Protein AF-W9NCT8-F1 (afdb_monomer_lite)

Structure (mmCIF, N/CA/C/O backbone):
data_AF-W9NCT8-F1
#
_entry.id   AF-W9NCT8-F1
#
loop_
_atom_site.group_PDB
_atom_site.id
_atom_site.type_symbol
_atom_site.label_atom_id
_atom_site.label_alt_id
_atom_site.label_comp_id
_atom_site.label_asym_id
_atom_site.label_entity_id
_atom_site.label_seq_id
_atom_site.pdbx_PDB_ins_code
_atom_site.Cartn_x
_atom_site.Cartn_y
_atom_site.Cartn_z
_atom_site.occupancy
_atom_site.B_iso_or_equiv
_atom_site.auth_seq_id
_atom_site.auth_comp_id
_atom_site.auth_asym_id
_atom_site.auth_atom_id
_atom_site.pdbx_PDB_model_num
ATOM 1 N N . MET A 1 1 ? -13.611 3.156 30.804 1.00 74.44 1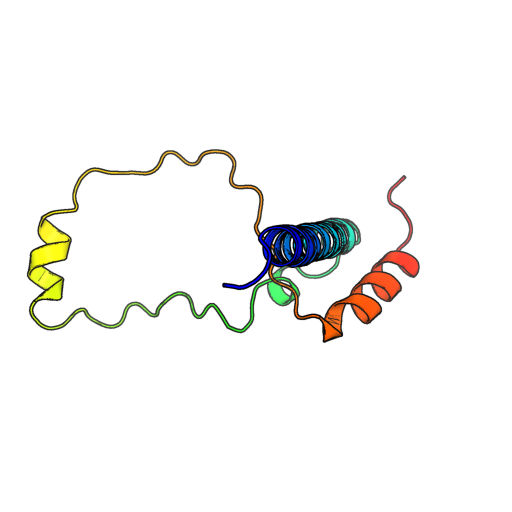 MET A N 1
ATOM 2 C CA . MET A 1 1 ? -13.771 3.847 29.507 1.00 74.44 1 MET A CA 1
ATOM 3 C C . MET A 1 1 ? -12.382 4.184 29.004 1.00 74.44 1 MET A C 1
ATOM 5 O O . MET A 1 1 ? -11.636 4.785 29.766 1.00 74.44 1 MET A O 1
ATOM 9 N N . LEU A 1 2 ? -11.988 3.711 27.817 1.00 63.84 2 LEU A N 1
ATOM 10 C CA . LEU A 1 2 ? -10.675 4.055 27.258 1.00 63.84 2 LEU A CA 1
ATOM 11 C C . LEU A 1 2 ? -10.630 5.568 26.955 1.00 63.84 2 LEU A C 1
ATOM 13 O O . LEU A 1 2 ? -11.644 6.102 26.501 1.00 63.84 2 LEU A O 1
ATOM 17 N N . PRO A 1 3 ? -9.496 6.255 27.175 1.00 75.81 3 PRO A N 1
ATOM 18 C CA . PRO A 1 3 ? -9.333 7.656 26.797 1.00 75.81 3 PRO A CA 1
ATOM 19 C C . PRO A 1 3 ? -9.600 7.884 25.303 1.00 75.81 3 PRO A C 1
ATOM 21 O O . PRO A 1 3 ? -9.041 7.186 24.458 1.00 75.81 3 PRO A O 1
ATOM 24 N N . SER A 1 4 ? -10.403 8.896 24.968 1.00 67.69 4 SER A N 1
ATOM 25 C CA . SER A 1 4 ? -10.737 9.276 23.584 1.00 67.69 4 SER A CA 1
ATOM 26 C C . SER A 1 4 ? -9.500 9.599 22.733 1.00 67.69 4 SER A C 1
ATOM 28 O O . SER A 1 4 ? -9.498 9.387 21.523 1.00 67.69 4 SER A O 1
ATOM 30 N N . SER A 1 5 ? -8.420 10.060 23.370 1.00 71.38 5 SER A N 1
ATOM 31 C CA . SER A 1 5 ? -7.132 10.332 22.728 1.00 71.38 5 SER A CA 1
ATOM 32 C C . SER A 1 5 ? -6.468 9.078 22.147 1.00 71.38 5 SER A C 1
ATOM 34 O O . SER A 1 5 ? -5.871 9.158 21.079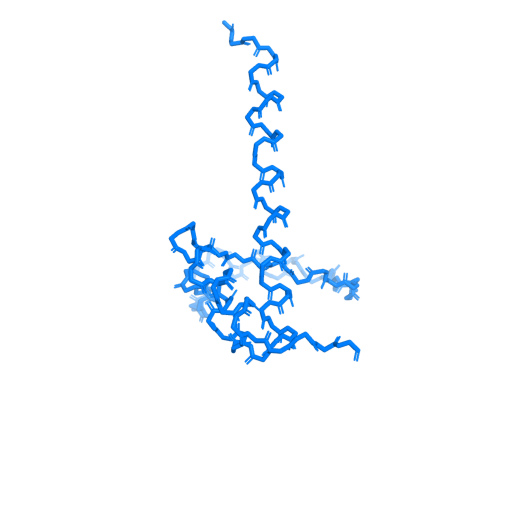 1.00 71.38 5 SER A O 1
ATOM 36 N N . LEU A 1 6 ? -6.610 7.907 22.783 1.00 69.75 6 LEU A N 1
ATOM 37 C CA . LEU A 1 6 ? -6.050 6.652 22.260 1.00 69.75 6 LEU A CA 1
ATOM 38 C C . LEU A 1 6 ? -6.753 6.202 20.975 1.00 69.75 6 LEU A C 1
ATOM 40 O O . LEU A 1 6 ? -6.102 5.684 20.071 1.00 69.75 6 LEU A O 1
ATOM 44 N N . PHE A 1 7 ? -8.066 6.437 20.875 1.00 69.62 7 PHE A N 1
ATOM 45 C CA . PHE A 1 7 ? -8.825 6.162 19.654 1.00 69.62 7 PHE A CA 1
ATOM 46 C C . PHE A 1 7 ? -8.361 7.046 18.495 1.00 69.62 7 PHE A C 1
ATOM 48 O O . PHE A 1 7 ? -8.163 6.538 17.396 1.00 69.62 7 PHE A O 1
ATOM 55 N N . SER A 1 8 ? -8.109 8.333 18.757 1.00 83.31 8 SER A N 1
ATOM 56 C CA . SER A 1 8 ? -7.591 9.265 17.749 1.00 83.31 8 SER A CA 1
ATOM 57 C C . SER A 1 8 ? -6.201 8.868 17.248 1.00 83.31 8 SER A C 1
ATOM 59 O O . SER A 1 8 ? -5.960 8.905 16.048 1.00 83.31 8 SER A O 1
ATOM 61 N N . ILE A 1 9 ? -5.294 8.456 18.143 1.00 88.25 9 ILE A N 1
ATOM 62 C CA . ILE A 1 9 ? -3.926 8.066 17.760 1.00 88.25 9 ILE A CA 1
ATOM 63 C C . ILE A 1 9 ? -3.943 6.785 16.925 1.00 88.25 9 ILE A C 1
ATOM 65 O O . ILE A 1 9 ? -3.273 6.696 15.899 1.00 88.25 9 ILE A O 1
ATOM 69 N N . TYR A 1 10 ? -4.721 5.784 17.344 1.00 87.62 10 TYR A N 1
ATOM 70 C CA . TYR A 1 10 ? -4.827 4.537 16.592 1.00 87.62 10 TYR A CA 1
ATOM 71 C C . TYR A 1 10 ? -5.487 4.745 15.223 1.00 87.62 10 TYR A C 1
ATOM 73 O O . TYR A 1 10 ? -5.059 4.150 14.235 1.00 87.62 10 TYR A O 1
ATOM 81 N N . GLN A 1 11 ? -6.505 5.606 15.150 1.00 88.00 11 GLN A N 1
ATOM 82 C CA . GLN A 1 11 ? -7.127 5.981 13.886 1.00 88.00 11 GLN A CA 1
ATOM 83 C C . GLN A 1 11 ? -6.125 6.676 12.959 1.00 88.00 11 GLN A C 1
ATOM 85 O O . GLN A 1 11 ? -5.987 6.264 11.812 1.00 88.00 11 GLN A O 1
ATOM 90 N N . GLN A 1 12 ? -5.379 7.656 13.469 1.00 89.88 12 GLN A N 1
ATOM 91 C CA . GLN A 1 12 ? -4.352 8.349 12.698 1.00 89.88 12 GLN A CA 1
ATOM 92 C C . GLN A 1 12 ? -3.287 7.374 12.180 1.00 89.88 12 GLN A C 1
ATOM 94 O O . GLN A 1 12 ? -2.965 7.384 10.999 1.00 89.88 12 GLN A O 1
ATOM 99 N N . TYR A 1 13 ? -2.822 6.442 13.018 1.00 91.81 13 TYR A N 1
ATOM 100 C CA . TYR A 1 13 ? -1.912 5.379 12.586 1.00 91.81 13 TYR A CA 1
ATOM 101 C C . TYR A 1 13 ? -2.467 4.568 11.400 1.00 91.81 13 TYR A C 1
ATOM 103 O O . TYR A 1 13 ? -1.729 4.235 10.469 1.00 91.81 13 TYR A O 1
ATOM 111 N N . LYS A 1 14 ? -3.767 4.239 11.411 1.00 90.00 14 LYS A N 1
ATOM 112 C CA . LYS A 1 14 ? -4.422 3.517 10.310 1.00 90.00 14 LYS A CA 1
ATOM 113 C C . LYS A 1 14 ? -4.481 4.358 9.035 1.00 90.00 14 LYS A C 1
ATOM 115 O O . LYS A 1 14 ? -4.164 3.833 7.972 1.00 90.00 14 LYS A O 1
ATOM 120 N N . GLU A 1 15 ? -4.845 5.630 9.149 1.00 89.69 15 GLU A N 1
ATOM 121 C CA . GLU A 1 15 ? -4.922 6.569 8.023 1.00 89.69 15 GLU A CA 1
ATOM 122 C C 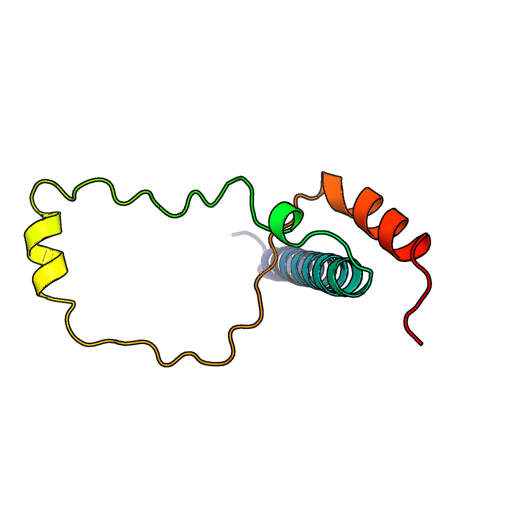. GLU A 1 15 ? -3.544 6.821 7.390 1.00 89.69 15 GLU A C 1
ATOM 124 O O . GLU A 1 15 ? -3.397 6.763 6.165 1.00 89.69 15 GLU A O 1
ATOM 129 N N . ASP A 1 16 ? -2.515 7.004 8.216 1.00 89.75 16 ASP A N 1
ATOM 130 C CA . ASP A 1 16 ? -1.133 7.173 7.767 1.00 89.75 16 ASP A CA 1
ATOM 131 C C . ASP A 1 16 ? -0.628 5.904 7.060 1.00 89.75 16 ASP A C 1
ATOM 133 O O . ASP A 1 16 ? -0.030 5.974 5.983 1.00 89.75 16 ASP A O 1
ATOM 137 N N . THR A 1 17 ? -0.932 4.721 7.610 1.00 91.75 17 THR A N 1
ATOM 138 C CA . THR A 1 17 ? -0.561 3.434 6.994 1.00 91.75 17 THR A CA 1
ATOM 139 C C . THR A 1 17 ? -1.231 3.245 5.631 1.00 91.75 17 THR A C 1
ATOM 141 O O . THR A 1 17 ? -0.574 2.831 4.672 1.00 91.75 17 THR A O 1
ATOM 144 N N . ASP A 1 18 ? -2.521 3.566 5.522 1.00 89.12 18 ASP A N 1
ATOM 145 C CA . ASP A 1 18 ? -3.272 3.474 4.266 1.00 89.12 18 ASP A CA 1
ATOM 146 C C . ASP A 1 18 ? -2.730 4.465 3.216 1.00 89.12 18 ASP A C 1
ATOM 148 O O . ASP A 1 18 ? -2.668 4.144 2.023 1.00 89.12 18 ASP A O 1
ATOM 152 N N . SER A 1 19 ? -2.275 5.643 3.653 1.00 90.44 19 SER A N 1
ATOM 153 C CA . SER A 1 19 ? -1.649 6.654 2.792 1.00 90.44 19 SER A CA 1
ATOM 154 C C . SER A 1 19 ? -0.309 6.173 2.229 1.00 90.44 19 SER A C 1
ATOM 156 O O . SER A 1 19 ? -0.086 6.249 1.018 1.00 90.44 19 SER A O 1
ATOM 158 N N . VAL A 1 20 ? 0.557 5.601 3.076 1.00 91.94 20 VAL A N 1
ATOM 159 C CA . VAL A 1 20 ? 1.844 5.021 2.651 1.00 91.94 20 VAL A CA 1
ATOM 160 C C . VAL A 1 20 ? 1.629 3.853 1.689 1.00 91.94 20 VAL A C 1
ATOM 162 O O . VAL A 1 20 ? 2.275 3.798 0.642 1.00 91.94 20 VAL A O 1
ATOM 165 N N . ALA A 1 21 ? 0.688 2.952 1.989 1.00 91.12 21 ALA A N 1
ATOM 166 C CA . ALA A 1 21 ? 0.342 1.852 1.091 1.00 91.12 21 ALA A CA 1
ATOM 167 C C . ALA A 1 21 ? -0.116 2.376 -0.279 1.00 91.12 21 ALA A C 1
ATOM 169 O O . ALA A 1 21 ? 0.367 1.934 -1.321 1.00 91.12 21 ALA A O 1
ATOM 170 N N . SER A 1 22 ? -1.010 3.366 -0.289 1.00 90.12 22 SER A N 1
ATOM 171 C CA . SER A 1 22 ? -1.536 3.953 -1.525 1.00 90.12 22 SER A CA 1
ATOM 172 C C . SER A 1 22 ? -0.440 4.605 -2.369 1.00 90.12 22 SER A C 1
ATOM 174 O O . SER A 1 22 ? -0.432 4.441 -3.594 1.00 90.12 22 SER A O 1
ATOM 176 N N . TRP A 1 23 ? 0.506 5.300 -1.729 1.00 92.38 23 TRP A N 1
ATOM 177 C CA . TRP A 1 23 ? 1.660 5.888 -2.404 1.00 92.38 23 TRP A CA 1
ATOM 178 C C . TRP A 1 23 ? 2.588 4.818 -2.986 1.00 92.38 23 TRP A C 1
ATOM 180 O O . TRP A 1 23 ? 2.935 4.904 -4.165 1.00 92.38 23 TRP A O 1
ATOM 190 N N . LEU A 1 24 ? 2.930 3.780 -2.213 1.00 92.56 24 LEU A N 1
ATOM 191 C CA . LEU A 1 24 ? 3.783 2.681 -2.675 1.00 92.56 24 LEU A CA 1
ATOM 192 C C . LEU A 1 24 ? 3.184 1.972 -3.891 1.00 92.56 24 LEU A C 1
ATOM 194 O O . LEU A 1 24 ? 3.865 1.821 -4.900 1.00 92.56 24 LEU A O 1
ATOM 198 N N . ALA A 1 25 ? 1.905 1.589 -3.846 1.00 90.69 25 ALA A N 1
ATOM 199 C CA . ALA A 1 25 ? 1.272 0.935 -4.992 1.00 90.69 25 ALA A CA 1
ATOM 200 C C . ALA A 1 25 ? 1.190 1.846 -6.217 1.00 90.69 25 ALA A C 1
ATOM 202 O O . ALA A 1 25 ? 1.493 1.406 -7.325 1.00 90.69 25 ALA A O 1
ATOM 203 N N . SER A 1 26 ? 0.779 3.105 -6.041 1.00 89.44 26 SER A N 1
ATOM 204 C CA . SER A 1 26 ? 0.636 4.035 -7.168 1.00 89.44 26 SER A CA 1
ATOM 205 C C . SER A 1 26 ? 1.981 4.304 -7.839 1.00 89.44 26 SER A C 1
ATOM 207 O O . SER A 1 26 ? 2.072 4.292 -9.066 1.00 89.44 26 SER A O 1
ATOM 209 N N . THR A 1 27 ? 3.027 4.485 -7.034 1.00 91.62 27 THR A N 1
ATOM 210 C CA . THR A 1 27 ? 4.381 4.766 -7.517 1.00 91.62 27 THR A CA 1
ATOM 211 C C . THR A 1 27 ? 4.990 3.531 -8.161 1.00 91.62 27 THR A C 1
ATOM 213 O O . THR A 1 27 ? 5.434 3.603 -9.300 1.00 91.62 27 THR A O 1
ATOM 216 N N . ALA A 1 28 ? 4.923 2.366 -7.511 1.00 90.38 28 ALA A N 1
ATOM 217 C CA . ALA A 1 28 ? 5.418 1.124 -8.096 1.00 90.38 28 ALA A CA 1
ATOM 218 C C . ALA A 1 28 ? 4.724 0.811 -9.427 1.00 90.38 28 ALA A C 1
ATOM 220 O O . ALA A 1 28 ? 5.386 0.450 -10.398 1.00 90.38 28 ALA A O 1
ATOM 221 N N . LYS A 1 29 ? 3.404 1.020 -9.512 1.00 89.19 29 LYS A N 1
ATOM 222 C CA . LYS A 1 29 ? 2.650 0.885 -10.763 1.00 89.19 29 LYS A CA 1
ATOM 223 C C . LYS A 1 29 ? 3.160 1.840 -11.846 1.00 89.19 29 LYS A C 1
ATOM 225 O O . LYS A 1 29 ? 3.317 1.414 -12.987 1.00 89.19 29 LYS A O 1
ATOM 230 N N . ALA A 1 30 ? 3.429 3.104 -11.511 1.00 88.12 30 ALA A N 1
ATOM 231 C CA . ALA A 1 30 ? 4.020 4.063 -12.447 1.00 88.12 30 ALA A CA 1
ATOM 232 C C . ALA A 1 30 ? 5.422 3.627 -12.910 1.00 88.12 30 ALA A C 1
ATOM 234 O O . ALA A 1 30 ? 5.765 3.792 -14.076 1.00 88.12 30 ALA A O 1
ATOM 235 N N . CYS A 1 31 ? 6.185 2.978 -12.031 1.00 89.12 31 CYS A N 1
ATOM 236 C CA . CYS A 1 31 ? 7.491 2.388 -12.319 1.00 89.12 31 CYS A CA 1
ATOM 237 C C . CYS A 1 31 ? 7.429 1.0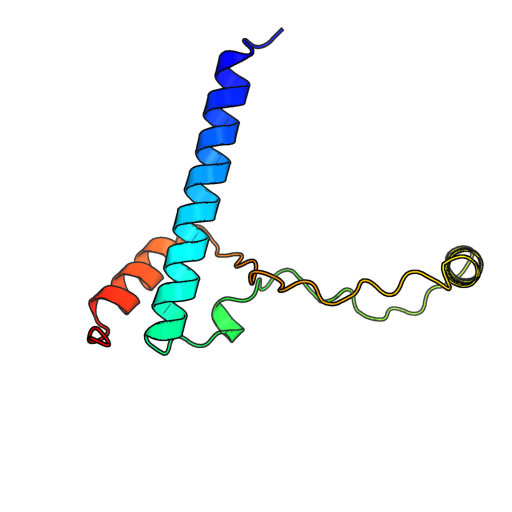60 -13.105 1.00 89.12 31 CYS A C 1
ATOM 239 O O . CYS A 1 31 ? 8.465 0.447 -13.355 1.00 89.12 31 CYS A O 1
ATOM 241 N N . GLY A 1 32 ? 6.235 0.598 -13.497 1.00 88.56 32 GLY A N 1
ATOM 242 C CA . GLY A 1 32 ? 6.045 -0.619 -14.291 1.00 88.56 32 GLY A CA 1
ATOM 243 C C . GLY A 1 32 ? 5.810 -1.895 -13.477 1.00 88.56 32 GLY A C 1
ATOM 244 O O . GLY A 1 32 ? 5.844 -2.988 -14.041 1.00 88.56 32 GLY A O 1
ATOM 245 N N . TYR A 1 33 ? 5.554 -1.788 -12.170 1.00 86.88 33 TYR A N 1
ATOM 246 C CA . TYR A 1 33 ? 5.181 -2.936 -11.346 1.00 86.88 33 TYR A CA 1
ATOM 247 C C . TYR A 1 33 ? 3.807 -3.488 -11.774 1.00 86.88 33 TYR A C 1
ATOM 249 O O . TYR A 1 33 ? 2.863 -2.709 -11.962 1.00 86.88 33 TYR A O 1
ATOM 257 N N . PRO A 1 34 ? 3.650 -4.816 -11.920 1.00 82.50 34 PRO A N 1
ATOM 258 C CA . PRO A 1 34 ? 2.407 -5.416 -12.391 1.00 82.50 34 PRO A CA 1
ATOM 259 C C . PRO A 1 34 ? 1.262 -5.160 -11.407 1.00 82.50 34 PRO A C 1
ATOM 261 O O . PRO A 1 34 ? 1.318 -5.535 -10.236 1.00 82.50 34 PRO A O 1
ATOM 264 N N . SER A 1 35 ? 0.175 -4.565 -11.901 1.00 75.69 35 SER A N 1
ATOM 265 C CA . SER A 1 35 ? -0.986 -4.224 -11.074 1.00 75.69 35 SER A CA 1
ATOM 266 C C . SER A 1 35 ? -1.708 -5.440 -10.499 1.00 75.69 35 SER A C 1
ATOM 268 O O . SER A 1 35 ? -2.372 -5.297 -9.481 1.00 75.69 35 SER A O 1
ATOM 270 N N . ASP A 1 36 ? -1.575 -6.614 -11.122 1.00 75.12 36 ASP A N 1
ATOM 271 C CA . ASP A 1 36 ? -2.177 -7.867 -10.646 1.00 75.12 36 ASP A CA 1
ATOM 272 C C . ASP A 1 36 ? -1.640 -8.255 -9.257 1.00 75.12 36 ASP A C 1
ATOM 274 O O . ASP A 1 36 ? -2.399 -8.654 -8.377 1.00 75.12 36 ASP A O 1
ATOM 278 N N . LEU A 1 37 ? -0.353 -7.986 -9.004 1.00 72.19 37 LEU A N 1
ATOM 279 C CA . LEU A 1 37 ? 0.291 -8.212 -7.705 1.00 72.19 37 LEU A CA 1
ATOM 280 C C . LEU A 1 37 ? -0.071 -7.155 -6.650 1.00 72.19 37 LEU A C 1
ATOM 282 O O . LEU A 1 37 ? 0.137 -7.376 -5.461 1.00 72.19 37 LEU A O 1
ATOM 286 N N . LEU A 1 38 ? -0.613 -6.010 -7.073 1.00 72.62 38 LEU A N 1
ATOM 287 C CA . LEU A 1 38 ? -1.088 -4.934 -6.194 1.00 72.62 38 LEU A CA 1
ATOM 288 C C . LEU A 1 38 ? -2.582 -5.067 -5.868 1.00 72.62 38 LEU A C 1
ATOM 290 O O . LEU A 1 38 ? -3.132 -4.247 -5.125 1.00 72.62 38 LEU A O 1
ATOM 294 N N . THR A 1 39 ? -3.252 -6.074 -6.439 1.00 63.22 39 THR A N 1
ATOM 295 C CA . THR A 1 39 ? -4.620 -6.421 -6.067 1.00 63.22 39 THR A CA 1
ATOM 296 C C . THR A 1 39 ? -4.614 -7.387 -4.884 1.00 63.22 39 THR A C 1
ATOM 298 O O . THR A 1 39 ? -3.759 -8.269 -4.790 1.00 63.22 39 THR A O 1
ATOM 301 N N . PRO A 1 40 ? -5.561 -7.247 -3.946 1.00 58.22 40 PRO A N 1
ATOM 302 C CA . PRO A 1 40 ? -5.618 -8.128 -2.796 1.00 58.22 40 PRO A CA 1
ATOM 303 C C . PRO A 1 40 ? -5.841 -9.575 -3.242 1.00 58.22 40 PRO A C 1
ATOM 305 O O . PRO A 1 40 ? -6.934 -9.925 -3.683 1.00 58.22 40 PRO A O 1
ATOM 308 N N . THR A 1 41 ? -4.873 -10.454 -2.968 1.00 48.84 41 THR A N 1
ATOM 309 C CA . THR A 1 41 ? -4.990 -11.924 -3.100 1.00 48.84 41 THR A CA 1
ATOM 310 C C . THR A 1 41 ? -6.085 -12.531 -2.192 1.00 48.84 41 THR A C 1
ATOM 312 O O . THR A 1 41 ? -6.256 -13.742 -2.121 1.00 48.84 41 THR A O 1
ATOM 315 N N . GLY A 1 42 ? -6.854 -11.700 -1.480 1.00 47.09 42 GLY A N 1
ATOM 316 C CA . GLY A 1 42 ? -7.938 -12.092 -0.580 1.00 47.09 42 GLY A CA 1
ATOM 317 C C . GLY A 1 42 ? -9.312 -11.509 -0.915 1.00 47.09 42 GLY A C 1
ATOM 318 O O . GLY A 1 42 ? -10.295 -11.955 -0.325 1.00 47.09 42 GLY A O 1
ATOM 319 N N . ILE A 1 43 ? -9.438 -10.575 -1.871 1.00 47.22 43 ILE A N 1
ATOM 320 C CA . ILE A 1 43 ? -10.754 -10.297 -2.459 1.00 47.22 43 ILE A CA 1
ATOM 321 C C . ILE A 1 43 ? -10.889 -11.272 -3.616 1.00 47.22 43 ILE A C 1
ATOM 323 O O . ILE A 1 43 ? -10.754 -10.916 -4.782 1.00 47.22 43 ILE A O 1
ATOM 327 N N . GLN A 1 44 ? -11.202 -12.526 -3.276 1.00 42.88 44 GLN A N 1
ATOM 328 C CA . GLN A 1 44 ? -12.069 -13.284 -4.162 1.00 42.88 44 GLN A CA 1
ATOM 329 C C . GLN A 1 44 ? -13.238 -12.340 -4.435 1.00 42.88 44 GLN A C 1
ATOM 331 O O . GLN A 1 44 ? -14.012 -12.024 -3.523 1.00 42.88 44 GLN A O 1
ATOM 336 N N . THR A 1 45 ? -13.320 -11.811 -5.659 1.00 46.34 45 THR A N 1
ATOM 337 C CA . THR A 1 45 ? -14.585 -11.334 -6.203 1.00 46.34 45 THR A CA 1
ATOM 338 C C . THR A 1 45 ? -15.571 -12.398 -5.782 1.00 46.34 45 THR A C 1
ATOM 340 O O . THR A 1 45 ? -15.353 -13.565 -6.104 1.00 46.34 45 THR A O 1
ATOM 343 N N . LYS A 1 46 ? -16.514 -12.050 -4.891 1.00 48.53 46 LYS A N 1
ATOM 344 C CA . LYS A 1 46 ? -17.432 -13.035 -4.321 1.00 48.53 46 LYS A CA 1
ATOM 345 C C . LYS A 1 46 ? -17.957 -13.812 -5.507 1.00 48.53 46 LYS A C 1
ATOM 347 O O . LYS A 1 46 ? -18.663 -13.231 -6.335 1.00 48.53 46 LYS A O 1
ATOM 352 N N . GLY A 1 47 ? -17.504 -15.063 -5.629 1.00 40.75 47 GLY A N 1
ATOM 353 C CA . GLY A 1 47 ? -17.848 -15.894 -6.761 1.00 40.75 47 GLY A CA 1
ATOM 354 C C . GLY A 1 47 ? -19.354 -15.829 -6.874 1.00 40.75 47 GLY A C 1
ATOM 355 O O . GLY A 1 47 ? -20.049 -15.750 -5.855 1.00 40.75 47 GLY A O 1
ATOM 356 N N . THR A 1 48 ? -19.848 -15.783 -8.101 1.00 55.56 48 THR A N 1
ATOM 357 C CA . THR A 1 48 ? -21.266 -15.800 -8.454 1.00 55.56 48 THR A CA 1
ATOM 358 C C . THR A 1 48 ? -21.889 -17.144 -8.048 1.00 55.56 48 THR A C 1
ATOM 360 O O . THR A 1 48 ? -22.439 -17.893 -8.847 1.00 55.56 48 THR A O 1
ATOM 363 N N . GLY A 1 49 ? -21.791 -17.488 -6.767 1.00 57.16 49 GLY A N 1
ATOM 364 C CA . GLY A 1 49 ? -22.431 -18.618 -6.147 1.00 57.16 49 GLY A CA 1
ATOM 365 C C . GLY A 1 49 ? -23.923 -18.369 -6.208 1.00 57.16 49 GLY A C 1
ATOM 366 O O . GLY A 1 49 ? -24.434 -17.376 -5.689 1.00 57.16 49 GLY A O 1
ATOM 367 N N . ARG A 1 50 ? -24.616 -19.268 -6.902 1.00 57.56 50 ARG A N 1
ATOM 368 C CA . ARG A 1 50 ? -26.062 -19.254 -7.103 1.00 57.56 50 ARG A CA 1
ATOM 369 C C . ARG A 1 50 ? -26.785 -18.947 -5.788 1.00 57.56 50 ARG A C 1
ATOM 371 O O . ARG A 1 50 ? -26.860 -19.801 -4.907 1.00 57.56 50 ARG A O 1
ATOM 378 N N . LEU A 1 51 ? -27.358 -17.746 -5.680 1.00 60.19 51 LEU A N 1
ATOM 379 C CA . LEU A 1 51 ? -28.172 -17.342 -4.533 1.00 60.19 51 LEU A CA 1
ATOM 380 C C . LEU A 1 51 ? -29.350 -18.317 -4.387 1.00 60.19 51 LEU A C 1
ATOM 382 O O . LEU A 1 51 ? -30.264 -18.349 -5.217 1.00 60.19 51 LEU A O 1
ATOM 386 N N . LYS A 1 52 ? -29.317 -19.143 -3.339 1.00 60.75 52 LYS A N 1
ATOM 387 C CA . LYS A 1 52 ? -30.371 -20.108 -3.010 1.00 60.75 52 LYS A CA 1
ATOM 388 C C . LYS A 1 52 ? -31.217 -19.557 -1.862 1.00 60.75 52 LYS A C 1
ATOM 390 O O . LYS A 1 52 ? -30.697 -19.014 -0.894 1.00 60.75 52 LYS A O 1
ATOM 395 N N . GLY A 1 53 ? -32.535 -19.711 -1.961 1.00 68.00 53 GLY A N 1
ATOM 396 C CA . GLY A 1 53 ? -33.467 -19.340 -0.891 1.00 68.00 53 GLY A CA 1
ATOM 397 C C . GLY A 1 53 ? -33.806 -17.846 -0.839 1.00 68.00 53 GLY A C 1
ATOM 398 O O . GLY A 1 53 ? -33.981 -17.210 -1.878 1.00 68.00 53 GLY A O 1
ATOM 399 N N . LYS A 1 54 ? -33.950 -17.289 0.372 1.00 57.41 54 LYS A N 1
ATOM 400 C CA . LYS A 1 54 ? -34.513 -15.943 0.619 1.00 57.41 54 LYS A CA 1
ATOM 401 C C . LYS A 1 54 ? -3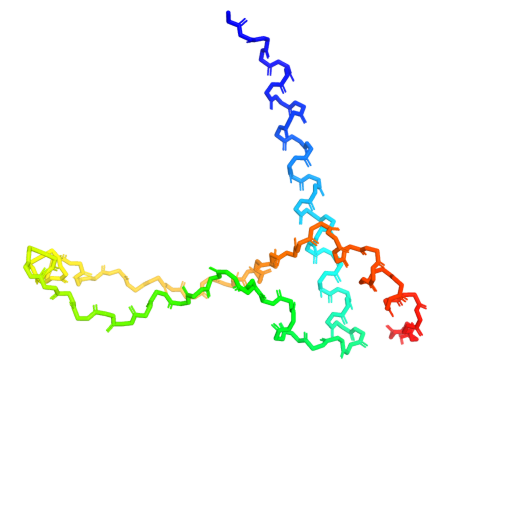3.793 -14.807 -0.121 1.00 57.41 54 LYS A C 1
ATOM 403 O O . LYS A 1 54 ? -34.461 -13.879 -0.565 1.00 57.41 54 LYS A O 1
ATOM 408 N N . ALA A 1 55 ? -32.496 -14.957 -0.398 1.00 60.41 55 ALA A N 1
ATOM 409 C CA . ALA A 1 55 ? -31.712 -13.995 -1.174 1.00 60.41 55 ALA A CA 1
ATOM 410 C C . ALA A 1 55 ? -32.246 -13.749 -2.603 1.00 60.41 55 ALA A C 1
ATOM 412 O O . ALA A 1 55 ? -32.063 -12.666 -3.154 1.00 60.41 55 ALA A O 1
ATOM 413 N N . ARG A 1 56 ? -32.978 -14.709 -3.199 1.00 58.25 56 ARG A N 1
ATOM 414 C CA . ARG A 1 56 ? -33.666 -14.509 -4.491 1.00 58.25 56 ARG A CA 1
ATOM 415 C C . ARG A 1 56 ? -34.802 -13.479 -4.413 1.00 58.25 56 ARG A C 1
ATOM 417 O O . ARG A 1 56 ? -35.127 -12.877 -5.432 1.00 58.25 56 ARG A O 1
ATOM 424 N N . ARG A 1 57 ? -35.435 -13.296 -3.246 1.00 55.75 57 ARG A N 1
ATOM 425 C CA . ARG A 1 57 ? -36.546 -12.343 -3.065 1.00 55.75 57 ARG A CA 1
ATOM 426 C C . ARG A 1 57 ? -36.050 -10.924 -2.805 1.00 55.75 57 ARG A C 1
ATOM 428 O O . ARG A 1 57 ? -36.667 -9.987 -3.305 1.00 55.75 57 ARG A O 1
ATOM 435 N N . ASP A 1 58 ? -34.934 -10.778 -2.100 1.00 57.47 58 ASP A N 1
ATOM 436 C CA . ASP A 1 58 ? -34.367 -9.467 -1.765 1.00 57.47 58 ASP A CA 1
ATOM 437 C C . ASP A 1 58 ? -33.671 -8.817 -2.973 1.00 57.47 58 ASP A C 1
ATOM 439 O O . ASP A 1 58 ? -33.811 -7.615 -3.192 1.00 57.47 58 ASP A O 1
ATOM 443 N N . ALA A 1 59 ? -33.055 -9.619 -3.851 1.00 53.59 59 ALA A N 1
ATOM 444 C CA . ALA A 1 59 ? -32.463 -9.134 -5.103 1.00 53.59 59 ALA A CA 1
ATOM 445 C C . ALA A 1 59 ? -33.491 -8.515 -6.071 1.00 53.59 59 ALA A C 1
ATOM 447 O O . ALA A 1 59 ? -33.155 -7.624 -6.845 1.00 53.59 59 ALA A O 1
ATOM 448 N N . LYS A 1 60 ? -34.765 -8.932 -6.013 1.00 55.50 60 LYS A N 1
ATOM 449 C CA . LYS A 1 60 ? -35.825 -8.345 -6.851 1.00 55.50 60 LYS A CA 1
ATOM 450 C C . LYS A 1 60 ? -36.265 -6.950 -6.386 1.00 55.50 60 LYS A C 1
ATOM 452 O O . LYS A 1 60 ? -36.934 -6.263 -7.149 1.00 55.50 60 LYS A O 1
ATOM 457 N N . LYS A 1 61 ? -35.916 -6.537 -5.160 1.00 55.09 61 LYS A N 1
ATOM 458 C CA . LYS A 1 61 ? -36.277 -5.224 -4.594 1.00 55.09 61 LYS A CA 1
ATOM 459 C C . LYS A 1 61 ? -35.191 -4.159 -4.765 1.00 55.09 61 LYS A C 1
ATOM 461 O O . LYS A 1 61 ? -35.485 -2.988 -4.579 1.00 55.09 61 LYS A O 1
ATOM 466 N N . GLN A 1 62 ? -33.967 -4.540 -5.129 1.00 54.12 62 GLN A N 1
ATOM 467 C CA . GLN A 1 62 ? -32.842 -3.612 -5.314 1.00 54.12 62 GLN A CA 1
ATOM 468 C C . GLN A 1 62 ? -32.636 -3.187 -6.774 1.00 54.12 62 GLN A C 1
ATOM 470 O O . GLN A 1 62 ? -31.536 -2.804 -7.166 1.00 54.12 62 GLN A O 1
ATOM 475 N N . ASN A 1 63 ? -33.684 -3.229 -7.599 1.00 52.69 63 ASN A N 1
ATOM 476 C CA . ASN A 1 63 ? -33.615 -2.585 -8.901 1.00 52.69 63 ASN A CA 1
ATOM 477 C C . ASN A 1 63 ? -33.941 -1.101 -8.717 1.00 52.69 63 ASN A C 1
ATOM 479 O O . ASN A 1 63 ? -35.110 -0.754 -8.569 1.00 52.69 63 ASN A O 1
ATOM 483 N N . THR A 1 64 ? -32.893 -0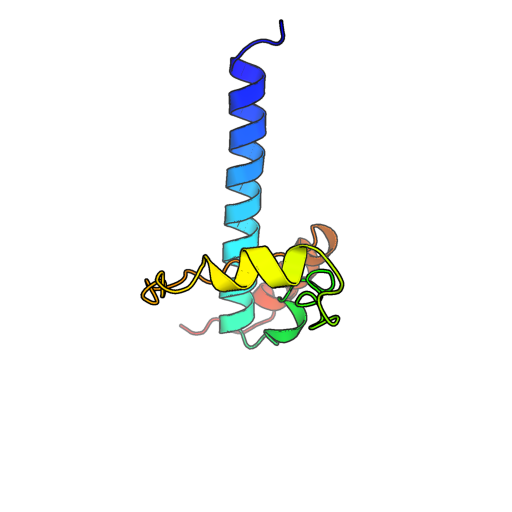.280 -8.606 1.00 51.62 64 THR A N 1
ATOM 484 C CA . THR A 1 64 ? -32.702 1.081 -9.163 1.00 51.62 64 THR A CA 1
ATOM 485 C C . THR A 1 64 ? -31.737 1.863 -8.260 1.00 51.62 64 THR A C 1
ATOM 487 O O . THR A 1 64 ? -32.092 2.860 -7.642 1.00 51.62 64 THR A O 1
ATOM 490 N N . TYR A 1 65 ? -30.491 1.410 -8.148 1.00 44.44 65 TYR A N 1
ATOM 491 C CA . TYR A 1 65 ? -29.397 2.330 -7.845 1.00 44.44 65 TYR A CA 1
ATOM 492 C C . TYR A 1 65 ? -28.191 1.879 -8.649 1.00 44.44 65 TYR A C 1
ATOM 494 O O . TYR A 1 65 ? -27.453 0.985 -8.248 1.00 44.44 65 TYR A O 1
ATOM 502 N N . VAL A 1 66 ? -28.067 2.445 -9.846 1.00 53.72 66 VAL A N 1
ATOM 503 C CA . VAL A 1 66 ? -26.823 2.415 -10.606 1.00 53.72 66 VAL A CA 1
ATOM 504 C C . VAL A 1 66 ? -25.946 3.478 -9.950 1.00 53.72 66 VAL A C 1
ATOM 506 O O . VAL A 1 66 ? -26.282 4.658 -10.071 1.00 53.72 66 VAL A O 1
ATOM 509 N N . PRO A 1 67 ? -24.872 3.127 -9.221 1.00 46.00 67 PRO A N 1
ATOM 510 C CA . PRO A 1 67 ? -23.920 4.134 -8.804 1.00 46.00 67 PRO A CA 1
ATOM 511 C C . PRO A 1 67 ? -23.231 4.606 -10.081 1.00 46.00 67 PRO A C 1
ATOM 513 O O . PRO A 1 67 ? -22.557 3.834 -10.766 1.00 46.00 67 PRO A O 1
ATOM 516 N N . THR A 1 68 ? -23.452 5.867 -10.428 1.00 44.78 68 THR A N 1
ATOM 517 C CA . THR A 1 68 ? -22.628 6.618 -11.370 1.00 44.78 68 THR A CA 1
ATOM 518 C C . THR A 1 68 ? -21.154 6.362 -11.036 1.00 44.78 68 THR A C 1
ATOM 520 O O . THR A 1 68 ? -20.804 6.399 -9.852 1.00 44.78 68 THR A O 1
ATOM 523 N N . PRO A 1 69 ? -20.274 6.087 -12.019 1.00 44.66 69 PRO A N 1
ATOM 524 C CA . PRO A 1 69 ? -18.865 5.848 -11.751 1.00 44.66 69 PRO A CA 1
ATOM 525 C C . PRO A 1 69 ? -18.213 7.189 -11.406 1.00 44.66 69 PRO A C 1
ATOM 527 O O . PRO A 1 69 ? -17.613 7.852 -12.246 1.00 44.66 69 PRO A O 1
ATOM 530 N N . LEU A 1 70 ? -18.381 7.631 -10.161 1.00 44.50 70 LEU A N 1
ATOM 531 C CA . LEU A 1 70 ? -17.558 8.679 -9.583 1.00 44.50 70 LEU A CA 1
ATOM 532 C C . LEU A 1 70 ? -16.128 8.152 -9.602 1.00 44.50 70 LEU A C 1
ATOM 534 O O . LEU A 1 70 ? -15.896 7.043 -9.112 1.00 44.50 70 LEU A O 1
ATOM 538 N N . HIS A 1 71 ? -15.224 8.924 -10.216 1.00 47.94 71 HIS A N 1
ATOM 539 C CA . HIS A 1 71 ? -13.785 8.680 -10.306 1.00 47.94 71 HIS A CA 1
ATOM 540 C C . HIS A 1 71 ? -13.287 7.910 -9.086 1.00 47.94 71 HIS A C 1
ATOM 542 O O . HIS A 1 71 ? -13.079 8.466 -8.008 1.00 47.94 71 HIS A O 1
ATOM 548 N N . THR A 1 72 ? -13.194 6.592 -9.237 1.00 56.56 72 THR A N 1
ATOM 549 C CA . THR A 1 72 ? -12.941 5.714 -8.107 1.00 56.56 72 THR A CA 1
ATOM 550 C C . THR A 1 72 ? -11.442 5.743 -7.922 1.00 56.56 72 THR A C 1
ATOM 552 O O . THR A 1 72 ? -10.714 5.166 -8.729 1.00 56.56 72 THR A O 1
ATOM 555 N N . ILE A 1 73 ? -10.971 6.483 -6.915 1.00 57.94 73 ILE A N 1
ATOM 556 C CA . ILE A 1 73 ? -9.566 6.421 -6.513 1.00 57.94 73 ILE A CA 1
ATOM 557 C C . ILE A 1 73 ? -9.269 4.933 -6.287 1.00 57.94 73 ILE A C 1
ATOM 559 O O . ILE A 1 73 ? -9.967 4.302 -5.484 1.00 57.94 73 ILE A O 1
ATOM 563 N N . PRO A 1 74 ? -8.325 4.334 -7.036 1.00 66.69 74 PRO A N 1
ATOM 564 C CA . PRO A 1 74 ? -8.052 2.915 -6.911 1.00 66.69 74 PRO A CA 1
ATOM 565 C C . PRO A 1 74 ? -7.578 2.649 -5.485 1.00 66.69 74 PRO A C 1
ATOM 567 O O . PRO A 1 74 ? -6.543 3.151 -5.054 1.00 66.69 74 PRO A O 1
ATOM 570 N N . LYS A 1 75 ? -8.376 1.889 -4.732 1.00 72.31 75 LYS A N 1
ATOM 571 C CA . LYS A 1 75 ? -8.021 1.487 -3.376 1.00 72.31 75 LYS A CA 1
ATOM 572 C C . LYS A 1 75 ? -7.045 0.322 -3.465 1.00 72.31 75 LYS A C 1
ATOM 574 O O . LYS A 1 75 ? -7.444 -0.792 -3.801 1.00 72.31 75 LYS A O 1
ATOM 579 N N . TYR A 1 76 ? -5.780 0.587 -3.165 1.00 76.56 76 TYR A N 1
ATOM 580 C CA . TYR A 1 76 ? -4.749 -0.442 -3.108 1.00 76.56 76 TYR A CA 1
ATOM 581 C C . TYR A 1 76 ? -4.746 -1.103 -1.731 1.00 76.56 76 TYR A C 1
ATOM 583 O O . TYR A 1 76 ? -4.841 -0.430 -0.706 1.00 76.56 76 TYR A O 1
ATOM 591 N N . VAL A 1 77 ? -4.662 -2.431 -1.707 1.00 79.50 77 VAL A N 1
ATOM 592 C CA . VAL A 1 77 ? -4.566 -3.213 -0.471 1.00 79.50 77 VAL A CA 1
ATOM 593 C C . VAL A 1 77 ? -3.296 -4.039 -0.566 1.00 79.50 77 VAL A C 1
ATOM 595 O O . VAL A 1 77 ? -3.239 -5.004 -1.321 1.00 79.50 77 VAL A O 1
ATOM 598 N N . ILE A 1 78 ? -2.282 -3.630 0.190 1.00 83.69 78 ILE A N 1
ATOM 599 C CA . ILE A 1 78 ? -0.934 -4.201 0.167 1.00 83.69 78 ILE A CA 1
ATOM 600 C C . ILE A 1 78 ? -0.683 -4.858 1.519 1.00 83.69 78 ILE A C 1
ATOM 602 O O . ILE A 1 78 ? -1.019 -4.284 2.559 1.00 83.69 78 ILE A O 1
ATOM 606 N N . ALA A 1 79 ? -0.099 -6.055 1.533 1.00 85.38 79 ALA A N 1
ATOM 607 C CA . ALA A 1 79 ? 0.312 -6.652 2.794 1.00 85.38 79 ALA A CA 1
ATOM 608 C C . ALA A 1 79 ? 1.529 -5.895 3.345 1.00 85.38 79 ALA A C 1
ATOM 610 O O . ALA A 1 79 ? 2.439 -5.544 2.603 1.00 85.38 79 ALA A O 1
ATOM 611 N N . VAL A 1 80 ? 1.589 -5.686 4.662 1.00 85.94 80 VAL A N 1
ATOM 612 C CA . VAL A 1 80 ? 2.689 -4.933 5.305 1.00 85.94 80 VAL A CA 1
ATOM 613 C C . VAL A 1 80 ? 4.069 -5.515 4.963 1.00 85.94 80 VAL A C 1
ATOM 615 O O . VAL A 1 80 ? 5.030 -4.773 4.787 1.00 85.94 80 VAL A O 1
ATOM 618 N N . LYS A 1 81 ? 4.160 -6.840 4.788 1.00 87.25 81 LYS A N 1
ATOM 619 C CA . LYS A 1 81 ? 5.385 -7.539 4.361 1.00 87.25 81 LYS A CA 1
ATOM 620 C C . LYS A 1 81 ? 5.922 -7.089 2.993 1.00 87.25 81 LYS A C 1
ATOM 622 O O . LYS A 1 81 ? 7.113 -7.231 2.746 1.00 87.25 81 LYS A O 1
ATOM 627 N N . ASP A 1 82 ? 5.066 -6.541 2.134 1.00 88.38 82 ASP A N 1
ATOM 628 C CA . ASP A 1 82 ? 5.418 -6.159 0.767 1.00 88.38 82 ASP A CA 1
ATOM 629 C C . ASP A 1 82 ? 5.880 -4.694 0.684 1.00 88.38 82 ASP A C 1
ATOM 631 O O . ASP A 1 82 ? 6.355 -4.267 -0.363 1.00 88.38 82 ASP A O 1
ATOM 635 N N . PHE A 1 83 ? 5.811 -3.925 1.782 1.00 90.94 83 PHE A N 1
ATOM 636 C CA . PHE A 1 83 ? 6.189 -2.505 1.795 1.00 90.94 83 PHE A CA 1
ATOM 637 C C . PHE A 1 83 ? 7.663 -2.291 1.443 1.00 90.94 83 PHE A C 1
ATOM 639 O O . PHE A 1 83 ? 7.977 -1.440 0.614 1.00 90.94 83 PHE A O 1
ATOM 646 N N . ILE A 1 84 ? 8.560 -3.062 2.064 1.00 93.69 84 ILE A N 1
ATOM 647 C CA . ILE A 1 84 ? 10.005 -2.950 1.825 1.00 93.69 84 ILE A CA 1
ATOM 648 C C . ILE A 1 84 ? 10.350 -3.392 0.393 1.00 93.69 84 ILE A C 1
ATOM 650 O O . ILE A 1 84 ? 10.939 -2.584 -0.321 1.00 93.69 84 ILE A O 1
ATOM 654 N N . PRO A 1 85 ? 9.915 -4.577 -0.090 1.00 92.00 85 PRO A N 1
ATOM 655 C CA . PRO A 1 85 ? 10.135 -4.971 -1.484 1.00 92.00 85 PRO A CA 1
ATOM 656 C C . PRO A 1 85 ? 9.604 -3.960 -2.510 1.00 92.00 85 PRO A C 1
ATOM 658 O O . PRO A 1 85 ? 10.247 -3.716 -3.530 1.00 92.00 85 PRO A O 1
ATOM 661 N N . LEU A 1 86 ? 8.443 -3.345 -2.253 1.00 90.56 86 LEU A N 1
ATOM 662 C CA . LEU A 1 86 ? 7.885 -2.300 -3.117 1.00 90.56 86 LEU A CA 1
ATOM 663 C C . LEU A 1 86 ? 8.748 -1.040 -3.127 1.00 90.56 86 LEU A C 1
ATOM 665 O O . LEU A 1 86 ? 8.988 -0.476 -4.193 1.00 90.56 86 LEU A O 1
ATOM 669 N N . ALA A 1 87 ? 9.228 -0.609 -1.963 1.00 93.38 87 ALA A N 1
ATOM 670 C CA . ALA A 1 87 ? 10.119 0.538 -1.858 1.00 93.38 87 ALA A CA 1
ATOM 671 C C . ALA A 1 87 ? 11.458 0.283 -2.571 1.00 93.38 87 ALA A C 1
ATOM 673 O O . ALA A 1 87 ? 11.927 1.145 -3.311 1.00 93.38 87 ALA A O 1
ATOM 674 N N . GLU A 1 88 ? 12.040 -0.907 -2.410 1.00 93.94 88 GLU A N 1
ATOM 675 C CA . GLU A 1 88 ? 13.260 -1.321 -3.113 1.00 93.94 88 GLU A CA 1
ATOM 676 C C . GLU A 1 88 ? 13.057 -1.355 -4.631 1.00 93.94 88 GLU A C 1
ATOM 678 O O . GLU A 1 88 ? 13.909 -0.873 -5.378 1.00 93.94 88 GLU A O 1
ATOM 683 N N . PHE A 1 89 ? 11.910 -1.857 -5.099 1.00 92.00 89 PHE A N 1
ATOM 684 C CA . PHE A 1 89 ? 11.561 -1.838 -6.518 1.00 92.00 89 PHE A CA 1
ATOM 685 C C . PHE A 1 89 ? 11.473 -0.409 -7.063 1.00 92.00 89 PHE A C 1
ATOM 687 O O . PHE A 1 89 ? 12.046 -0.115 -8.111 1.00 92.00 89 PHE A O 1
ATOM 694 N N . ILE A 1 90 ? 10.789 0.488 -6.346 1.00 92.12 90 ILE A N 1
ATOM 695 C CA . ILE A 1 90 ? 10.693 1.904 -6.722 1.00 92.12 90 ILE A CA 1
ATOM 696 C C . ILE A 1 90 ? 12.089 2.537 -6.759 1.00 92.12 90 ILE A C 1
ATOM 698 O O . ILE A 1 90 ? 12.412 3.237 -7.712 1.00 92.12 90 ILE A O 1
ATOM 702 N N . PHE A 1 91 ? 12.937 2.260 -5.769 1.00 91.56 91 PHE A N 1
ATOM 703 C CA . PHE A 1 91 ? 14.305 2.774 -5.724 1.00 91.56 91 PHE A CA 1
ATOM 704 C C . PHE A 1 91 ? 15.169 2.276 -6.893 1.00 91.56 91 PHE A C 1
ATOM 706 O O . PHE A 1 91 ? 15.932 3.046 -7.471 1.00 91.56 91 PHE A O 1
ATOM 713 N N . ALA A 1 92 ? 15.045 0.999 -7.258 1.00 90.00 92 ALA A N 1
ATOM 714 C CA . ALA A 1 92 ? 15.768 0.412 -8.384 1.00 90.00 92 ALA A CA 1
ATOM 715 C C . ALA A 1 92 ? 15.229 0.874 -9.749 1.00 90.00 92 ALA A C 1
ATOM 717 O O . ALA A 1 92 ? 15.952 0.855 -10.749 1.00 90.00 92 ALA A O 1
ATOM 718 N N . SER A 1 93 ? 13.958 1.274 -9.814 1.00 85.12 93 SER A N 1
ATOM 719 C CA . SER A 1 93 ? 13.358 1.802 -11.033 1.00 85.12 93 SER A CA 1
ATOM 720 C C . SER A 1 93 ? 13.898 3.200 -11.349 1.00 85.12 93 SER A C 1
ATOM 722 O O . SER A 1 93 ? 14.052 4.047 -10.470 1.00 85.12 93 SER A O 1
ATOM 724 N N . LYS A 1 94 ? 14.207 3.465 -12.624 1.00 73.12 94 LYS A N 1
ATOM 725 C CA . LYS A 1 94 ? 14.601 4.814 -13.047 1.00 73.12 94 LYS A CA 1
ATOM 726 C C . LYS A 1 94 ? 13.412 5.760 -12.852 1.00 73.12 94 LYS A C 1
ATOM 728 O O . LYS A 1 94 ? 12.313 5.410 -13.288 1.00 73.12 94 LYS A O 1
ATOM 733 N N . PRO A 1 95 ? 13.610 6.947 -12.260 1.00 61.03 95 PRO A N 1
ATOM 734 C CA . PRO A 1 95 ? 12.528 7.903 -12.116 1.00 61.03 95 PRO A CA 1
ATOM 735 C C . PRO A 1 95 ? 12.073 8.340 -13.513 1.00 61.03 95 PRO A C 1
ATOM 737 O O . PRO A 1 95 ? 12.888 8.755 -14.339 1.00 61.03 95 PRO A O 1
ATOM 740 N N . LEU A 1 96 ? 10.772 8.213 -13.781 1.00 57.75 96 LEU A N 1
ATOM 741 C CA . LEU A 1 96 ? 10.124 8.865 -14.916 1.00 57.75 96 LEU A CA 1
ATOM 742 C C . LEU A 1 96 ? 10.056 10.365 -14.582 1.00 57.75 96 LEU A C 1
ATOM 744 O O . LEU A 1 96 ? 9.067 10.823 -14.015 1.00 57.75 96 LEU A O 1
ATOM 748 N N . ILE A 1 97 ? 11.165 11.078 -14.808 1.00 46.94 97 ILE A N 1
ATOM 749 C CA . ILE A 1 97 ? 11.232 12.549 -14.776 1.00 46.94 97 ILE A CA 1
ATOM 750 C C . ILE A 1 97 ? 10.688 13.078 -16.099 1.00 46.94 97 ILE A C 1
ATOM 752 O O . ILE A 1 97 ? 11.122 12.549 -17.149 1.00 46.94 97 ILE A O 1
#

Foldseek 3Di:
DDDPVVVVVVVVVVVVVQVLLLCLLVLLVVLVNDCVLQAPPPPPVPPPDPDDPPVVVVVVVPPDDDPDPDPDSDRTDDDPVCSVVSVVSSVPRDDPD

Secondary structure (DSSP, 8-state):
---HHHHHHHHHHHHHHHHHHHHHHHHHHHTT--GGGGS-TT----------TTHHHHTTT--S---------------GGGHHHHHHHHHHSPP--

InterPro domains:
  IPR046539 Domain of unknown function DUF6604 [PF20253] (11-93)

Radius of gyration: 19.45 Å; chains: 1; bounding box: 52×33×44 Å

pLDDT: mean 72.44, std 17.24, range [40.75, 93.94]

Sequence (97 aa):
MLPSSLFSIYQQYKEDTDSVASWLASTAKACGYPSDLLTPTGIQTKGTGRLKGKARRDAKKQNTYVPTPLHTIPKYVIAVKDFIPLAEFIFASKPLI

Organism: NCBI:txid1080344